Protein AF-A0A6M8WD21-F1 (afdb_monomer)

Nearest PDB structures (foldseek):
  5nqn-assembly1_A  TM=3.848E-01  e=7.236E+00  Methylosinus trichosporium OB3b

pLDDT: mean 79.92, std 11.31, range [50.62, 93.31]

Radius of gyration: 14.49 Å; Cα contacts (8 Å, |Δi|>4): 114; chains: 1; bounding box: 38×22×43 Å

Sequence (112 aa):
MAMALYLSATLLTMLAGIDYARTSRSLGSQPVPGLWRNIYLTAGTSAMFLQLGLLIIGFFAFEWWTPPLALVASVVVGGICYRVIRLQGWYATLGFVLAVIATLLFIGTLLG

Secondary structure (DSSP, 8-state):
-HHHHHHHHHHHHHHHHHHHHHHHHHHTTS---HHHHHHHHHHHHHHHHHHHHHHHHHHHHS-TTHHHHHHHHHHHHHHHHHHH----THHHHHHHHHHHHHHHHHHHHHH-

Mean predicted aligned error: 6.29 Å

Structure (mmCIF, N/CA/C/O backbone):
data_AF-A0A6M8WD21-F1
#
_entry.id   AF-A0A6M8WD21-F1
#
loop_
_atom_site.group_PDB
_atom_site.id
_atom_site.type_symbol
_atom_site.label_atom_id
_atom_site.label_alt_id
_atom_site.label_comp_id
_atom_site.label_asym_id
_atom_site.label_entity_id
_atom_site.label_seq_id
_atom_site.pdbx_PDB_ins_code
_atom_site.Cartn_x
_atom_site.Cartn_y
_atom_site.Cartn_z
_atom_site.occupancy
_atom_site.B_iso_or_equiv
_atom_site.auth_seq_id
_atom_site.auth_comp_id
_atom_site.auth_asym_id
_atom_site.auth_atom_id
_atom_site.pdbx_PDB_model_num
ATOM 1 N N . MET A 1 1 ? 11.356 -7.868 -11.193 1.00 78.88 1 MET A N 1
ATOM 2 C CA . MET A 1 1 ? 11.232 -7.558 -9.746 1.00 78.88 1 MET A CA 1
ATOM 3 C C . MET A 1 1 ? 10.435 -6.283 -9.485 1.00 78.88 1 MET A C 1
ATOM 5 O O . MET A 1 1 ? 9.500 -6.358 -8.698 1.00 78.88 1 MET A O 1
ATOM 9 N N . ALA A 1 2 ? 10.715 -5.168 -10.175 1.00 84.88 2 ALA A N 1
ATOM 10 C CA . ALA A 1 2 ? 9.999 -3.895 -9.999 1.00 84.88 2 ALA A CA 1
ATOM 11 C C . ALA A 1 2 ? 8.461 -4.008 -10.097 1.00 84.88 2 ALA A C 1
ATOM 13 O O . ALA A 1 2 ? 7.758 -3.495 -9.236 1.00 84.88 2 ALA A O 1
ATOM 14 N N . MET A 1 3 ? 7.935 -4.759 -11.075 1.00 88.38 3 MET A N 1
ATOM 15 C CA . MET A 1 3 ? 6.485 -4.981 -11.229 1.00 88.38 3 MET A CA 1
ATOM 16 C C . MET A 1 3 ? 5.847 -5.653 -10.002 1.00 88.38 3 MET A C 1
ATOM 18 O O . MET A 1 3 ? 4.798 -5.230 -9.534 1.00 88.38 3 MET A O 1
ATOM 22 N N . ALA A 1 4 ? 6.479 -6.692 -9.449 1.00 87.75 4 ALA A N 1
ATOM 23 C CA . ALA A 1 4 ? 5.941 -7.396 -8.285 1.00 87.75 4 ALA A CA 1
ATOM 24 C C . ALA A 1 4 ? 5.935 -6.496 -7.039 1.00 87.75 4 ALA A C 1
ATOM 26 O O . ALA A 1 4 ? 4.955 -6.480 -6.296 1.00 87.75 4 ALA A O 1
ATOM 27 N N . LEU A 1 5 ? 6.996 -5.700 -6.852 1.00 89.12 5 LEU A N 1
ATOM 28 C CA . LEU A 1 5 ? 7.080 -4.716 -5.773 1.00 89.12 5 LEU A CA 1
ATOM 29 C C . LEU A 1 5 ? 6.008 -3.635 -5.932 1.00 89.12 5 LEU A C 1
ATOM 31 O O . LEU A 1 5 ? 5.288 -3.365 -4.975 1.00 89.12 5 LEU A O 1
ATOM 35 N N . TYR A 1 6 ? 5.821 -3.114 -7.146 1.00 90.50 6 TYR A N 1
ATOM 36 C CA . TYR A 1 6 ? 4.765 -2.157 -7.466 1.00 90.50 6 TYR A CA 1
ATOM 37 C C . TYR A 1 6 ? 3.371 -2.702 -7.138 1.00 90.50 6 TYR A C 1
ATOM 39 O O . TYR A 1 6 ? 2.622 -2.079 -6.385 1.00 90.50 6 TYR A O 1
ATOM 47 N N . LEU A 1 7 ? 3.035 -3.896 -7.634 1.00 89.44 7 LEU A N 1
ATOM 48 C CA . LEU A 1 7 ? 1.738 -4.527 -7.383 1.00 89.44 7 LEU A CA 1
ATOM 49 C C . LEU A 1 7 ? 1.514 -4.781 -5.889 1.00 89.44 7 LEU A C 1
ATOM 51 O O . LEU A 1 7 ? 0.434 -4.502 -5.374 1.00 89.44 7 LEU A O 1
ATOM 55 N N . SER A 1 8 ? 2.542 -5.255 -5.179 1.00 88.00 8 SER A N 1
ATOM 56 C CA . SER A 1 8 ? 2.454 -5.488 -3.736 1.00 88.00 8 SER A CA 1
ATOM 57 C C . SER A 1 8 ? 2.266 -4.189 -2.946 1.00 88.00 8 SER A C 1
ATOM 59 O O . SER A 1 8 ? 1.407 -4.143 -2.069 1.00 88.00 8 SER A O 1
ATOM 61 N N . ALA A 1 9 ? 2.988 -3.119 -3.297 1.00 89.00 9 ALA A N 1
ATOM 62 C CA . ALA A 1 9 ? 2.833 -1.806 -2.683 1.00 89.00 9 ALA A CA 1
ATOM 63 C C . ALA A 1 9 ? 1.406 -1.285 -2.879 1.00 89.00 9 ALA A C 1
ATOM 65 O O . ALA A 1 9 ? 0.749 -0.965 -1.894 1.00 89.00 9 ALA A O 1
ATOM 66 N N . THR A 1 10 ? 0.915 -1.318 -4.123 1.00 89.44 10 THR A N 1
ATOM 67 C CA . THR A 1 10 ? -0.430 -0.868 -4.522 1.00 89.44 10 THR A CA 1
ATOM 68 C C . THR A 1 10 ? -1.538 -1.635 -3.788 1.00 89.44 10 THR A C 1
ATOM 70 O O . THR A 1 10 ? -2.536 -1.056 -3.357 1.00 89.44 10 THR A O 1
ATOM 73 N N . LEU A 1 11 ? -1.356 -2.946 -3.605 1.00 88.31 11 LEU A N 1
ATOM 74 C CA . LEU A 1 11 ? -2.295 -3.800 -2.883 1.00 88.31 11 LEU A CA 1
ATOM 75 C C . LEU A 1 11 ? -2.319 -3.477 -1.383 1.00 88.31 11 LEU A C 1
ATOM 77 O O . LEU A 1 11 ? -3.390 -3.360 -0.784 1.00 88.31 11 LEU A O 1
ATOM 81 N N . LEU A 1 12 ? -1.141 -3.341 -0.772 1.00 87.44 12 LEU A N 1
ATOM 82 C CA . LEU A 1 12 ? -0.993 -3.102 0.662 1.00 87.44 12 LEU A CA 1
ATOM 83 C C . LEU A 1 12 ? -1.492 -1.710 1.062 1.00 87.44 12 LEU A C 1
ATOM 85 O O . LEU A 1 12 ? -2.176 -1.591 2.082 1.00 87.44 12 LEU A O 1
ATOM 89 N N . THR A 1 13 ? -1.239 -0.675 0.251 1.00 87.94 13 THR A N 1
ATOM 90 C CA . THR A 1 13 ? -1.839 0.654 0.458 1.00 87.94 13 THR A CA 1
ATOM 91 C C . THR A 1 13 ? -3.356 0.604 0.373 1.00 87.94 13 THR A C 1
ATOM 93 O O . THR A 1 13 ? -4.030 1.206 1.212 1.00 87.94 13 THR A O 1
ATOM 96 N N . MET A 1 14 ? -3.913 -0.137 -0.591 1.00 87.56 14 MET A N 1
ATOM 97 C CA . MET A 1 14 ? -5.364 -0.263 -0.728 1.00 87.56 14 MET A CA 1
ATOM 98 C C . MET A 1 14 ? -5.993 -0.979 0.474 1.00 87.56 14 MET A C 1
ATOM 100 O O . MET A 1 14 ? -7.009 -0.526 1.006 1.00 87.56 14 MET A O 1
ATOM 104 N N . LEU A 1 15 ? -5.371 -2.063 0.944 1.00 83.19 15 LEU A N 1
ATOM 105 C CA . LEU A 1 15 ? -5.802 -2.782 2.145 1.00 83.19 15 LEU A CA 1
ATOM 106 C C . LEU A 1 15 ? -5.749 -1.892 3.391 1.00 83.19 15 LEU A C 1
ATOM 108 O O . LEU A 1 15 ? -6.718 -1.858 4.151 1.00 83.19 15 LEU A O 1
ATOM 112 N N . ALA A 1 16 ? -4.669 -1.128 3.567 1.00 81.12 16 ALA A N 1
ATOM 113 C CA . ALA A 1 16 ? -4.543 -0.175 4.667 1.00 81.12 16 ALA A CA 1
ATOM 114 C C . ALA A 1 16 ? -5.636 0.910 4.617 1.00 81.12 16 ALA A C 1
ATOM 116 O O . ALA A 1 16 ? -6.248 1.221 5.640 1.00 81.12 16 ALA A O 1
ATOM 117 N N . GLY A 1 17 ? -5.943 1.441 3.428 1.00 78.62 17 GLY A N 1
ATOM 118 C CA . GLY A 1 17 ? -7.006 2.435 3.239 1.00 78.62 17 GLY A CA 1
ATOM 119 C C . GLY A 1 17 ? -8.411 1.892 3.531 1.00 78.62 17 GLY A C 1
ATOM 120 O O . GLY A 1 17 ? -9.232 2.568 4.157 1.00 78.62 17 GLY A O 1
ATOM 121 N N . ILE A 1 18 ? -8.690 0.653 3.126 1.00 78.75 18 ILE A N 1
ATOM 122 C CA . ILE A 1 18 ? -9.969 -0.022 3.384 1.00 78.75 18 ILE A CA 1
ATOM 123 C C . ILE A 1 18 ? -10.147 -0.323 4.878 1.00 78.75 18 ILE A C 1
ATOM 125 O O . ILE A 1 18 ? -11.228 -0.089 5.432 1.00 78.75 18 ILE A O 1
ATOM 129 N N . ASP A 1 19 ? -9.099 -0.807 5.543 1.00 76.25 19 ASP A N 1
ATOM 130 C CA . ASP A 1 19 ? -9.136 -1.090 6.978 1.00 76.25 19 ASP A CA 1
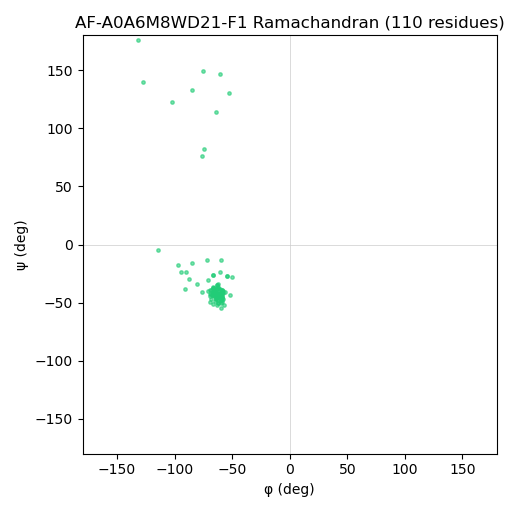ATOM 131 C C . ASP A 1 19 ? -9.281 0.198 7.803 1.00 76.25 19 ASP A C 1
ATOM 133 O O . ASP A 1 19 ? -10.075 0.261 8.746 1.00 76.25 19 ASP A O 1
ATOM 137 N N . TYR A 1 20 ? -8.636 1.284 7.370 1.00 75.12 20 TYR A N 1
ATOM 138 C CA . TYR A 1 20 ? -8.866 2.619 7.912 1.00 75.12 20 TYR A CA 1
ATOM 139 C C . TYR A 1 20 ? -10.328 3.075 7.766 1.00 75.12 20 TYR A C 1
ATOM 141 O O . TYR A 1 20 ? -10.944 3.537 8.734 1.00 75.12 20 TYR A O 1
ATOM 149 N N . ALA A 1 21 ? -10.927 2.924 6.582 1.00 74.62 21 ALA A N 1
ATOM 150 C CA . ALA A 1 21 ? -12.323 3.296 6.351 1.00 74.62 21 ALA A CA 1
ATOM 151 C C . ALA A 1 21 ? -13.293 2.471 7.219 1.00 74.62 21 ALA A C 1
ATOM 153 O O . ALA A 1 21 ? -14.316 2.983 7.680 1.00 74.62 21 ALA A O 1
ATOM 154 N N . ARG A 1 22 ? -12.967 1.202 7.492 1.00 73.00 22 ARG A N 1
ATOM 155 C CA . ARG A 1 22 ? -13.726 0.347 8.418 1.00 73.00 22 ARG A CA 1
ATOM 156 C C . ARG A 1 22 ? -13.584 0.809 9.862 1.00 73.00 22 ARG A C 1
ATOM 158 O O . ARG A 1 22 ? -14.578 0.969 10.570 1.00 73.00 22 ARG A O 1
ATOM 165 N N . THR A 1 23 ? -12.343 1.021 10.279 1.00 70.75 23 THR A N 1
ATOM 166 C CA . THR A 1 23 ? -11.984 1.329 11.660 1.00 70.75 23 THR A CA 1
ATOM 167 C C . THR A 1 23 ? -12.504 2.706 12.047 1.00 70.75 23 THR A C 1
ATOM 169 O O . THR A 1 23 ? -13.124 2.822 13.097 1.00 70.75 23 THR A O 1
ATOM 172 N N . SER A 1 24 ? -12.390 3.715 11.179 1.00 67.44 24 SER A N 1
ATOM 173 C CA . SER A 1 24 ? -12.945 5.063 11.400 1.00 67.44 24 SER A CA 1
ATOM 174 C C . SER A 1 24 ? -14.465 5.067 11.605 1.00 67.44 24 SER A C 1
ATOM 176 O O . SER A 1 24 ? -14.948 5.751 12.509 1.00 67.44 24 SER A O 1
ATOM 178 N N . ARG A 1 25 ? -15.219 4.243 10.859 1.00 66.75 25 ARG A N 1
ATOM 179 C CA . ARG A 1 25 ? -16.664 4.047 11.090 1.00 66.75 25 ARG A CA 1
ATOM 180 C C . ARG A 1 25 ? -16.960 3.437 12.462 1.00 66.75 25 ARG A C 1
ATOM 182 O O . ARG A 1 25 ? -17.962 3.795 13.068 1.00 66.75 25 ARG A O 1
ATOM 189 N N . SER A 1 26 ? -16.097 2.550 12.965 1.00 64.06 26 SER A N 1
ATOM 190 C CA . SER A 1 26 ? -16.254 1.958 14.304 1.00 64.06 26 SER A CA 1
ATOM 191 C C . SER A 1 26 ? -15.756 2.874 15.434 1.00 64.06 26 SER A C 1
ATOM 193 O O . SER A 1 26 ? -16.356 2.918 16.503 1.00 64.06 26 SER A O 1
ATOM 195 N N . LEU A 1 27 ? -14.708 3.669 15.194 1.00 58.25 27 LEU A N 1
ATOM 196 C CA . LEU A 1 27 ? -14.108 4.590 16.166 1.00 58.25 27 LEU A CA 1
ATOM 197 C C . LEU A 1 27 ? -15.045 5.742 16.534 1.00 58.25 27 LEU A C 1
ATOM 199 O O . LEU A 1 27 ? -14.964 6.247 17.648 1.00 58.25 27 LEU A O 1
ATOM 203 N N . GLY A 1 28 ? -15.972 6.120 15.649 1.00 56.88 28 GLY A N 1
ATOM 204 C CA . GLY A 1 28 ? -17.062 7.041 15.992 1.00 56.88 28 GLY A CA 1
ATOM 205 C C . GLY A 1 28 ? -17.969 6.538 17.128 1.00 56.88 28 GLY A C 1
ATOM 206 O O . GLY A 1 28 ? -18.727 7.326 17.680 1.00 56.88 28 GLY A O 1
ATOM 207 N N . SER A 1 29 ? -17.876 5.253 17.494 1.00 50.88 29 SER A N 1
ATOM 208 C CA . SER A 1 29 ? -18.700 4.605 18.522 1.00 50.88 29 SER A CA 1
ATOM 209 C C . SER A 1 29 ? -17.938 4.135 19.771 1.00 50.88 29 SER A C 1
ATOM 211 O O . SER A 1 29 ? -18.577 3.671 20.713 1.00 50.88 29 SER A O 1
ATOM 213 N N . GLN A 1 30 ? -16.602 4.247 19.823 1.00 50.88 30 GLN A N 1
ATOM 214 C CA . GLN A 1 30 ? -15.799 3.768 20.959 1.00 50.88 30 GLN A CA 1
ATOM 215 C C . GLN A 1 30 ? -14.861 4.852 21.516 1.00 50.88 30 GLN A C 1
ATOM 217 O O . GLN A 1 30 ? -14.234 5.575 20.738 1.00 50.88 30 GLN A O 1
ATOM 222 N N . PRO A 1 31 ? -14.698 4.954 22.852 1.00 50.62 31 PRO A N 1
ATOM 223 C CA . PRO A 1 31 ? -13.748 5.869 23.476 1.00 50.62 31 PRO A CA 1
ATOM 224 C C . PRO A 1 31 ? -12.323 5.330 23.301 1.00 50.62 31 PRO A C 1
ATOM 226 O O . PRO A 1 31 ? -11.770 4.666 24.173 1.00 50.62 31 PRO A O 1
ATOM 229 N N . VAL A 1 32 ? -11.726 5.576 22.138 1.00 59.56 32 VAL A N 1
ATOM 230 C CA . VAL A 1 32 ? -10.335 5.192 21.874 1.00 59.56 32 VAL A CA 1
ATOM 231 C C . VAL A 1 32 ? -9.400 6.285 22.389 1.00 59.56 32 VAL A C 1
ATOM 233 O O . VAL A 1 32 ? -9.648 7.463 22.111 1.00 59.56 32 VAL A O 1
ATOM 236 N N . PRO A 1 33 ? -8.322 5.937 23.124 1.00 61.47 33 PRO A N 1
ATOM 237 C CA . PRO A 1 33 ? -7.361 6.917 23.613 1.00 61.47 33 PRO A CA 1
ATOM 238 C C . PRO A 1 33 ? -6.852 7.779 22.452 1.00 61.47 33 PRO A C 1
ATOM 240 O O . PRO A 1 33 ? -6.456 7.249 21.410 1.00 61.47 33 PRO A O 1
ATOM 243 N N . GLY A 1 34 ? -6.871 9.106 22.619 1.00 63.34 34 GLY A N 1
ATOM 244 C CA . GLY A 1 34 ? -6.696 10.067 21.518 1.00 63.34 34 GLY A CA 1
ATOM 245 C C . GLY A 1 34 ? -5.422 9.879 20.683 1.00 63.34 34 GLY A C 1
ATOM 246 O O . GLY A 1 34 ? -5.418 10.180 19.492 1.00 63.34 34 GLY A O 1
ATOM 247 N N . LEU A 1 35 ? -4.369 9.309 21.272 1.00 64.25 35 LEU A N 1
ATOM 248 C CA . LEU A 1 35 ? -3.094 9.052 20.603 1.00 64.25 35 LEU A CA 1
ATOM 249 C C . LEU A 1 35 ? -3.207 7.956 19.526 1.00 64.25 35 LEU A C 1
ATOM 251 O O . LEU A 1 35 ? -2.737 8.141 18.407 1.00 64.25 35 LEU A O 1
ATOM 255 N N . TRP A 1 36 ? -3.923 6.863 19.813 1.00 67.31 36 TRP A N 1
ATOM 256 C CA . TRP A 1 36 ? -4.166 5.784 18.847 1.00 67.31 36 TRP A CA 1
ATOM 257 C C . TRP A 1 36 ? -5.091 6.233 17.723 1.00 67.31 36 TRP A C 1
ATOM 259 O O . TRP A 1 36 ? -4.846 5.926 16.559 1.00 67.31 36 TRP A O 1
ATOM 269 N N . ARG A 1 37 ? -6.117 7.026 18.050 1.00 67.88 37 ARG A N 1
ATOM 270 C CA . ARG A 1 37 ? -7.009 7.623 17.050 1.00 67.88 37 ARG A CA 1
ATOM 271 C C . ARG A 1 37 ? -6.234 8.492 16.058 1.00 67.88 37 ARG A C 1
ATOM 273 O O . ARG A 1 37 ? -6.446 8.355 14.858 1.00 67.88 37 ARG A O 1
ATOM 280 N N . ASN A 1 38 ? -5.319 9.334 16.538 1.00 70.19 38 ASN A N 1
ATOM 281 C CA . ASN A 1 38 ? -4.505 10.182 15.667 1.00 70.19 38 ASN A CA 1
ATOM 282 C C . ASN A 1 38 ? -3.587 9.363 14.752 1.00 70.19 38 ASN A C 1
ATOM 284 O O . ASN A 1 38 ? -3.525 9.665 13.566 1.00 70.19 38 ASN A O 1
ATOM 288 N N . ILE A 1 39 ? -2.945 8.308 15.266 1.00 70.31 39 ILE A N 1
ATOM 289 C CA . ILE A 1 39 ? -2.092 7.410 14.466 1.00 70.31 39 ILE A CA 1
ATOM 290 C C . ILE A 1 39 ? -2.901 6.701 13.369 1.00 70.31 39 ILE A C 1
ATOM 292 O O . ILE A 1 39 ? -2.449 6.599 12.231 1.00 70.31 39 ILE A O 1
ATOM 296 N N . TYR A 1 40 ? -4.115 6.241 13.681 1.00 68.31 40 TYR A N 1
ATOM 297 C CA . TYR A 1 40 ? -4.982 5.613 12.681 1.00 68.31 40 TYR A CA 1
ATOM 298 C C . TYR A 1 40 ? -5.436 6.594 11.599 1.00 68.31 40 TYR A C 1
ATOM 300 O O . TYR A 1 40 ? -5.427 6.247 10.418 1.00 68.31 40 TYR A O 1
ATOM 308 N N . LEU A 1 41 ? -5.807 7.818 11.989 1.00 69.31 41 LEU A N 1
ATOM 309 C CA . LEU A 1 41 ? -6.192 8.881 11.058 1.00 69.31 41 LEU A CA 1
ATOM 310 C C . LEU A 1 41 ? -5.039 9.261 10.126 1.00 69.31 41 LEU A C 1
AT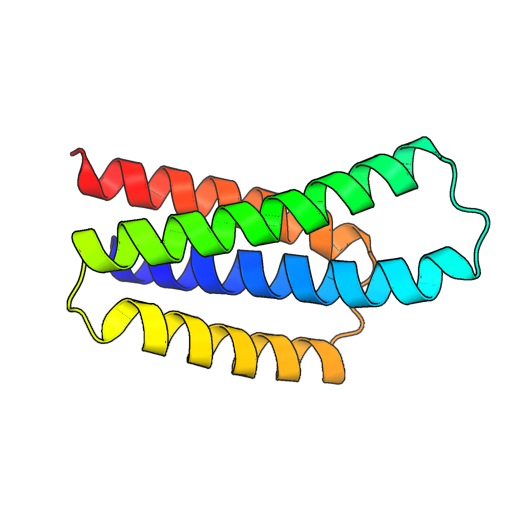OM 312 O O . LEU A 1 41 ? -5.258 9.368 8.920 1.00 69.31 41 LEU A O 1
ATOM 316 N N . THR A 1 42 ? -3.823 9.420 10.651 1.00 73.31 42 THR A N 1
ATOM 317 C CA . THR A 1 42 ? -2.655 9.783 9.838 1.00 73.31 42 THR A CA 1
ATOM 318 C C . THR A 1 42 ? -2.197 8.648 8.931 1.00 73.31 42 THR A C 1
ATOM 320 O O . THR A 1 42 ? -1.884 8.908 7.771 1.00 73.31 42 THR A O 1
ATOM 323 N N . ALA A 1 43 ? -2.195 7.395 9.394 1.00 71.06 43 ALA A N 1
ATOM 324 C CA . ALA A 1 43 ? -1.850 6.247 8.551 1.00 71.06 43 ALA A CA 1
ATOM 325 C C . ALA A 1 43 ? -2.850 6.075 7.393 1.00 71.06 43 ALA A C 1
ATOM 327 O O . ALA A 1 43 ? -2.450 5.869 6.247 1.00 71.06 43 ALA A O 1
ATOM 328 N N . GLY A 1 44 ? -4.147 6.234 7.671 1.00 71.38 44 GLY A N 1
ATOM 329 C CA . GLY A 1 44 ? -5.206 6.137 6.668 1.00 71.38 44 GLY A CA 1
ATOM 330 C C . GLY A 1 44 ? -5.145 7.215 5.588 1.00 71.38 44 GLY A C 1
ATOM 331 O O . GLY A 1 44 ? -5.230 6.905 4.399 1.00 71.38 44 GLY A O 1
ATOM 332 N N . THR A 1 45 ? -4.966 8.482 5.976 1.00 75.69 45 THR A N 1
ATOM 333 C CA . THR A 1 45 ? -4.814 9.581 5.007 1.00 75.69 45 THR A CA 1
ATOM 334 C C . THR A 1 45 ? -3.515 9.457 4.217 1.00 75.69 45 THR A C 1
ATOM 336 O O . THR A 1 45 ? -3.524 9.626 2.998 1.00 75.69 45 THR A O 1
ATOM 339 N N . SER A 1 46 ? -2.417 9.076 4.872 1.00 80.44 46 SER A N 1
ATOM 340 C CA . SER A 1 46 ? -1.126 8.857 4.209 1.00 80.44 46 SER A CA 1
ATOM 341 C C . SER A 1 46 ? -1.183 7.718 3.190 1.00 80.44 46 SER A C 1
ATOM 343 O O . SER A 1 46 ? -0.569 7.828 2.132 1.00 80.44 46 SER A O 1
ATOM 345 N N . ALA A 1 47 ? -1.958 6.658 3.447 1.00 81.62 47 ALA A N 1
ATOM 346 C CA . ALA A 1 47 ? -2.163 5.573 2.487 1.00 81.62 47 ALA A CA 1
ATOM 347 C C . ALA A 1 47 ? -2.837 6.055 1.190 1.00 81.62 47 ALA A C 1
ATOM 349 O O . ALA A 1 47 ? -2.461 5.605 0.109 1.00 81.62 47 ALA A O 1
ATOM 350 N N . MET A 1 48 ? -3.777 7.007 1.269 1.00 81.88 48 MET A N 1
ATOM 351 C CA . MET A 1 48 ? -4.403 7.600 0.077 1.00 81.88 48 MET A CA 1
ATOM 352 C C . MET A 1 48 ? -3.406 8.416 -0.752 1.00 81.88 48 MET A C 1
ATOM 354 O O . MET A 1 48 ? -3.369 8.286 -1.976 1.00 81.88 48 MET A O 1
ATOM 358 N N . PHE A 1 49 ? -2.568 9.225 -0.097 1.00 87.25 49 PHE A N 1
ATOM 359 C CA . PHE A 1 49 ? -1.515 9.976 -0.788 1.00 87.25 49 PHE A CA 1
ATOM 360 C C . PHE A 1 49 ? -0.467 9.049 -1.408 1.00 87.25 49 PHE A C 1
ATOM 362 O O . PHE A 1 49 ? -0.051 9.269 -2.545 1.00 87.25 49 PHE A O 1
ATOM 369 N N . LEU A 1 50 ? -0.086 7.984 -0.700 1.00 89.00 50 LEU A N 1
ATOM 370 C CA . LEU A 1 50 ? 0.849 6.985 -1.208 1.00 89.00 50 LEU A CA 1
ATOM 371 C C . LEU A 1 50 ? 0.273 6.248 -2.427 1.00 89.00 50 LEU A C 1
ATOM 373 O O . LEU A 1 50 ? 0.985 6.046 -3.406 1.00 89.00 50 LEU A O 1
ATOM 377 N N . GLN A 1 51 ? -1.026 5.931 -2.417 1.00 90.06 51 GLN A N 1
ATOM 378 C CA . GLN A 1 51 ? -1.720 5.335 -3.560 1.00 90.06 51 GLN A CA 1
ATOM 379 C C . GLN A 1 51 ? -1.698 6.250 -4.793 1.00 90.06 51 GLN A C 1
ATOM 381 O O . GLN A 1 51 ? -1.436 5.782 -5.900 1.00 90.06 51 GLN A O 1
ATOM 386 N N . LEU A 1 52 ? -1.947 7.553 -4.613 1.00 90.56 52 LEU A N 1
ATOM 387 C CA . LEU A 1 52 ? -1.850 8.535 -5.698 1.00 90.56 52 LEU A CA 1
ATOM 388 C C . LEU A 1 52 ? -0.418 8.637 -6.234 1.00 90.56 52 LEU A C 1
ATOM 390 O O . LEU A 1 52 ? -0.218 8.627 -7.448 1.00 90.56 52 LEU A O 1
ATOM 394 N N . GLY A 1 53 ? 0.574 8.676 -5.342 1.00 89.12 53 GLY A N 1
ATOM 395 C CA . GLY A 1 53 ? 1.988 8.683 -5.716 1.00 89.12 53 GLY A CA 1
ATOM 396 C C . GLY A 1 53 ? 2.384 7.448 -6.528 1.00 89.12 53 GLY A C 1
ATOM 397 O O . GLY A 1 53 ? 2.997 7.582 -7.585 1.00 89.12 53 GLY A O 1
ATOM 398 N N . LEU A 1 54 ? 1.972 6.253 -6.093 1.00 91.12 54 LEU A N 1
ATOM 399 C CA . LEU A 1 54 ? 2.186 5.004 -6.830 1.00 91.12 54 LEU A CA 1
ATOM 400 C C . LEU A 1 54 ? 1.488 5.015 -8.193 1.00 91.12 54 LEU A C 1
ATOM 402 O O . LEU A 1 54 ? 2.043 4.514 -9.168 1.00 91.12 54 LEU A O 1
ATOM 406 N N . LEU A 1 55 ? 0.296 5.602 -8.303 1.00 92.81 55 LEU A N 1
ATOM 407 C CA . LEU A 1 55 ? -0.382 5.720 -9.592 1.00 92.81 55 LEU A CA 1
ATOM 408 C C . LEU A 1 55 ? 0.449 6.565 -10.568 1.00 92.81 55 LEU A C 1
ATOM 41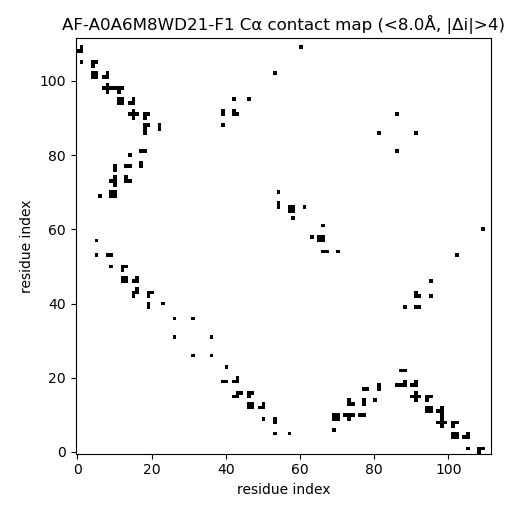0 O O . LEU A 1 55 ? 0.733 6.120 -11.677 1.00 92.81 55 LEU A O 1
ATOM 414 N N . ILE A 1 56 ? 0.886 7.747 -10.119 1.00 92.38 56 ILE A N 1
ATOM 415 C CA . ILE A 1 56 ? 1.696 8.682 -10.908 1.00 92.38 56 ILE A CA 1
ATOM 416 C C . ILE A 1 56 ? 3.006 8.016 -11.330 1.00 92.38 56 ILE A C 1
ATOM 418 O O . ILE A 1 56 ? 3.292 7.946 -12.521 1.00 92.38 56 ILE A O 1
ATOM 422 N N . ILE A 1 57 ? 3.774 7.478 -10.378 1.00 90.12 57 ILE A N 1
ATOM 423 C CA . ILE A 1 57 ? 5.057 6.822 -10.671 1.00 90.12 57 ILE A CA 1
ATOM 424 C C . ILE A 1 57 ? 4.846 5.622 -11.599 1.00 90.12 57 ILE A C 1
ATOM 426 O O . ILE A 1 57 ? 5.635 5.413 -12.516 1.00 90.12 57 ILE A O 1
ATOM 430 N N . GLY A 1 58 ? 3.763 4.865 -11.416 1.00 89.06 58 GLY A N 1
ATOM 431 C CA . GLY A 1 58 ? 3.418 3.743 -12.280 1.00 89.06 58 GLY A CA 1
ATOM 432 C C . GLY A 1 58 ? 3.231 4.147 -13.743 1.00 89.06 58 GLY A C 1
ATOM 433 O O . GLY A 1 58 ? 3.679 3.414 -14.619 1.00 89.06 58 GLY A O 1
ATOM 434 N N . PHE A 1 59 ? 2.627 5.309 -14.019 1.00 92.88 59 PHE A N 1
ATOM 435 C CA . PHE A 1 59 ? 2.476 5.819 -15.392 1.00 92.88 59 PHE A CA 1
ATOM 436 C C . PHE A 1 59 ? 3.810 6.199 -16.043 1.00 92.88 59 PHE A C 1
ATOM 438 O O . PHE A 1 59 ? 3.911 6.166 -17.266 1.00 92.88 59 PHE A O 1
ATOM 445 N N . PHE A 1 60 ? 4.823 6.554 -15.248 1.00 90.38 60 PHE A N 1
ATOM 446 C CA . PHE A 1 60 ? 6.171 6.839 -15.747 1.00 90.38 60 PHE A CA 1
ATOM 447 C C . PHE A 1 60 ? 7.047 5.584 -15.853 1.00 90.38 60 PHE A C 1
ATOM 449 O O . PHE A 1 60 ? 7.946 5.543 -16.688 1.00 90.38 60 PHE A O 1
ATOM 456 N N . ALA A 1 61 ? 6.811 4.578 -15.007 1.00 88.62 61 ALA A N 1
ATOM 457 C CA . ALA A 1 61 ? 7.652 3.386 -14.901 1.00 88.62 61 ALA A CA 1
ATOM 458 C C . ALA A 1 61 ? 7.172 2.196 -15.751 1.00 88.62 61 ALA A C 1
ATOM 460 O O . ALA A 1 61 ? 7.970 1.317 -16.074 1.00 88.62 61 ALA A O 1
ATOM 461 N N . PHE A 1 62 ? 5.882 2.135 -16.088 1.00 92.50 62 PHE A N 1
ATOM 462 C CA . PHE A 1 62 ? 5.266 1.010 -16.795 1.00 92.50 62 PHE A CA 1
ATOM 463 C C . PHE A 1 62 ? 4.401 1.475 -17.969 1.00 92.50 62 PHE A C 1
ATOM 465 O O . PHE A 1 62 ? 4.190 2.664 -18.191 1.00 92.50 62 PHE A O 1
ATOM 472 N N . GLU A 1 63 ? 3.865 0.512 -18.721 1.00 93.31 63 GLU A N 1
ATOM 473 C CA . GLU A 1 63 ? 2.894 0.792 -19.776 1.00 93.31 63 GLU A CA 1
ATOM 474 C C . GLU A 1 63 ? 1.637 1.464 -19.212 1.00 93.31 63 GLU A C 1
ATOM 476 O O . GLU A 1 63 ? 1.185 1.142 -18.112 1.00 93.31 63 GLU A O 1
ATOM 481 N N . TRP A 1 64 ? 1.027 2.350 -20.002 1.00 90.56 64 TRP A N 1
ATOM 482 C CA . TRP A 1 64 ? -0.088 3.214 -19.595 1.00 90.56 64 TRP A CA 1
ATOM 483 C C . TRP A 1 64 ? -1.294 2.468 -18.997 1.00 90.56 64 TRP A C 1
ATOM 485 O O . TRP A 1 64 ? -2.031 3.028 -18.188 1.00 90.56 64 TRP A O 1
ATOM 495 N N . TRP A 1 65 ? -1.512 1.205 -19.373 1.00 90.19 65 TRP A N 1
ATOM 496 C CA . TRP A 1 65 ? -2.608 0.381 -18.859 1.00 90.19 65 TRP A CA 1
ATOM 497 C C . TRP A 1 65 ? -2.274 -0.321 -17.536 1.00 90.19 65 TRP A C 1
ATOM 499 O O . TRP A 1 65 ? -3.183 -0.776 -16.841 1.00 90.19 65 TRP A O 1
ATOM 509 N N . THR A 1 66 ? -0.996 -0.400 -17.154 1.00 91.06 66 THR A N 1
ATOM 510 C CA . THR A 1 66 ? -0.547 -1.128 -15.957 1.00 91.06 66 THR A CA 1
ATOM 511 C C . THR A 1 66 ? -1.043 -0.472 -14.662 1.00 91.06 66 THR A C 1
ATOM 513 O O . THR A 1 66 ? -1.656 -1.178 -13.857 1.00 91.06 66 THR A O 1
ATOM 516 N N . PRO A 1 67 ? -0.868 0.847 -14.431 1.00 90.56 67 PRO A N 1
ATOM 517 C CA . PRO A 1 67 ? -1.349 1.499 -13.209 1.00 90.56 67 PRO A CA 1
ATOM 518 C C . PRO A 1 67 ? -2.863 1.374 -12.969 1.00 90.56 67 PRO A C 1
ATOM 520 O O . PRO A 1 67 ? -3.249 1.015 -11.852 1.00 90.56 67 PRO A O 1
ATOM 523 N N . PRO A 1 68 ? -3.754 1.610 -13.962 1.00 91.81 68 PRO A N 1
ATOM 524 C CA . PRO A 1 68 ? -5.186 1.445 -13.733 1.00 91.81 68 PRO A CA 1
ATOM 525 C C . PRO A 1 68 ? -5.568 -0.020 -13.493 1.00 91.81 68 PRO A C 1
ATOM 527 O O . PRO A 1 68 ? -6.408 -0.282 -12.633 1.00 91.81 68 PRO A O 1
ATOM 530 N N . LEU A 1 69 ? -4.934 -0.988 -14.166 1.00 91.62 69 LEU A N 1
ATOM 531 C CA . LEU A 1 69 ? -5.184 -2.411 -13.904 1.00 91.62 69 LEU A CA 1
ATOM 532 C C . LEU A 1 69 ? -4.720 -2.834 -12.504 1.00 91.62 69 LEU A C 1
ATOM 534 O O . LEU A 1 6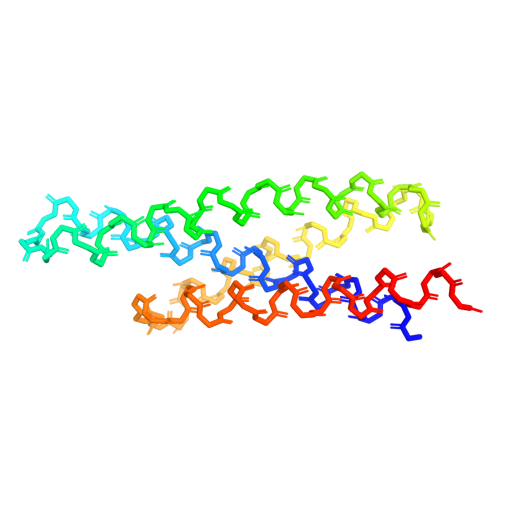9 ? -5.458 -3.531 -11.805 1.00 91.62 69 LEU A O 1
ATOM 538 N N . ALA A 1 70 ? -3.553 -2.365 -12.057 1.00 90.69 70 ALA A N 1
ATOM 539 C CA . ALA A 1 70 ? -3.051 -2.597 -10.704 1.00 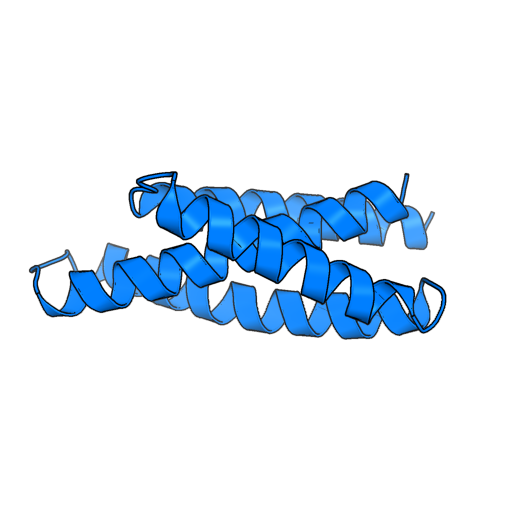90.69 70 ALA A CA 1
ATOM 540 C C . ALA A 1 70 ? -4.001 -2.027 -9.641 1.00 90.69 70 ALA A C 1
ATOM 542 O O . ALA A 1 70 ? -4.291 -2.694 -8.642 1.00 90.69 70 ALA A O 1
ATOM 543 N N . LEU A 1 71 ? -4.535 -0.825 -9.876 1.00 89.81 71 LEU A N 1
ATOM 544 C CA . LEU A 1 71 ? -5.526 -0.207 -9.001 1.00 89.81 71 LEU A CA 1
ATOM 545 C C . LEU A 1 71 ? -6.812 -1.040 -8.941 1.00 89.81 71 LEU A C 1
ATOM 547 O O . LEU A 1 71 ? -7.268 -1.370 -7.848 1.00 89.81 71 LEU A O 1
ATOM 551 N N . VAL A 1 72 ? -7.379 -1.417 -10.092 1.00 91.88 72 VAL A N 1
ATOM 552 C CA . VAL A 1 72 ? -8.620 -2.210 -10.157 1.00 91.88 72 VAL A CA 1
ATOM 553 C C . VAL A 1 72 ? -8.443 -3.559 -9.463 1.00 91.88 72 VAL A C 1
ATOM 555 O O . VAL A 1 72 ? -9.269 -3.929 -8.627 1.00 91.88 72 VAL A O 1
ATOM 558 N N . ALA A 1 73 ? -7.348 -4.270 -9.741 1.00 88.94 73 ALA A N 1
ATOM 559 C CA . ALA A 1 73 ? -7.036 -5.530 -9.076 1.00 88.94 73 ALA A CA 1
ATOM 560 C C . ALA A 1 73 ? -6.928 -5.348 -7.553 1.00 88.94 73 ALA A C 1
ATOM 562 O O . ALA A 1 73 ? -7.510 -6.124 -6.793 1.00 88.94 73 ALA A O 1
ATOM 563 N N . SER A 1 74 ? -6.266 -4.279 -7.102 1.00 88.06 74 SER A N 1
ATOM 564 C CA . SER A 1 74 ? -6.118 -3.972 -5.675 1.00 88.06 74 SER A CA 1
ATOM 565 C C . SER A 1 74 ? -7.452 -3.640 -5.004 1.00 88.06 74 SER A C 1
ATOM 567 O O . SER A 1 74 ? -7.688 -4.063 -3.873 1.00 88.06 74 SER A O 1
ATOM 569 N N . VAL A 1 75 ? -8.360 -2.941 -5.696 1.00 87.31 75 VAL A N 1
ATOM 570 C CA . VAL A 1 75 ? -9.722 -2.652 -5.212 1.00 87.31 75 VAL A CA 1
ATOM 571 C C . VAL A 1 75 ? -10.525 -3.940 -5.053 1.00 87.31 75 VAL A C 1
ATOM 573 O O . VAL A 1 75 ? -11.175 -4.131 -4.025 1.00 87.31 75 VAL A O 1
ATOM 576 N N . VAL A 1 76 ? -10.477 -4.832 -6.046 1.00 88.56 76 VAL 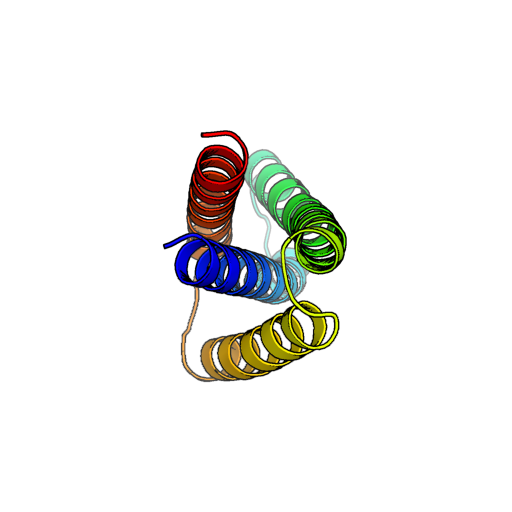A N 1
ATOM 577 C CA . VAL A 1 76 ? -11.207 -6.108 -6.014 1.00 88.56 76 VAL A CA 1
ATOM 578 C C . VAL A 1 76 ? -10.697 -6.982 -4.874 1.00 88.56 76 VAL A C 1
ATOM 580 O O . VAL A 1 76 ? -11.489 -7.422 -4.038 1.00 88.56 76 VAL A O 1
ATOM 583 N N . VAL A 1 77 ? -9.380 -7.190 -4.791 1.00 86.50 77 VAL A N 1
ATOM 584 C CA . VAL A 1 77 ? -8.777 -8.008 -3.731 1.00 86.50 77 VAL A CA 1
ATOM 585 C C . VAL A 1 77 ? -9.026 -7.375 -2.364 1.00 86.50 77 VAL A C 1
ATOM 587 O O . VAL A 1 77 ? -9.482 -8.058 -1.448 1.00 86.50 77 VAL A O 1
ATOM 590 N N . GLY A 1 78 ? -8.837 -6.062 -2.236 1.00 80.62 78 GLY A N 1
ATOM 591 C CA . GLY A 1 78 ? -9.124 -5.329 -1.007 1.00 80.62 78 GLY A CA 1
ATOM 592 C C . GLY A 1 78 ? -10.588 -5.440 -0.570 1.00 80.62 78 GLY A C 1
ATOM 593 O O . GLY A 1 78 ? -10.870 -5.650 0.610 1.00 80.62 78 GLY A O 1
ATOM 594 N N . GLY A 1 79 ? -11.530 -5.374 -1.514 1.00 80.19 79 GLY A N 1
ATOM 595 C CA . GLY A 1 79 ? -12.961 -5.547 -1.261 1.00 80.19 79 GLY A CA 1
ATOM 596 C C . GLY A 1 79 ? -13.334 -6.967 -0.821 1.00 80.19 79 GLY A C 1
ATOM 597 O O . GLY A 1 79 ? -14.171 -7.134 0.072 1.00 80.19 79 GLY A O 1
ATOM 598 N N . ILE A 1 80 ? -12.689 -7.993 -1.385 1.00 83.44 80 ILE A N 1
ATOM 599 C CA . ILE A 1 80 ? -12.842 -9.385 -0.933 1.00 83.44 80 ILE A CA 1
ATOM 600 C C . ILE A 1 80 ? -12.291 -9.529 0.489 1.00 83.44 80 ILE A C 1
ATOM 602 O O . ILE A 1 80 ? -12.995 -10.025 1.372 1.00 83.44 80 ILE A O 1
ATOM 606 N N . CYS A 1 81 ? -11.078 -9.032 0.744 1.00 77.94 81 CYS A N 1
ATOM 607 C CA . CYS A 1 81 ? -10.463 -9.050 2.070 1.00 77.94 81 CYS A CA 1
ATOM 608 C C . CYS A 1 81 ? -11.332 -8.333 3.111 1.00 77.94 81 CYS A C 1
ATOM 610 O O . CYS A 1 81 ? -11.510 -8.857 4.206 1.00 77.94 81 CYS A O 1
ATOM 612 N N . TYR A 1 82 ? -11.952 -7.202 2.765 1.00 74.75 82 TYR A N 1
ATOM 613 C CA . TYR A 1 82 ? -12.882 -6.490 3.645 1.00 74.75 82 TYR A CA 1
ATOM 614 C C . TYR A 1 82 ? -14.066 -7.355 4.095 1.00 74.75 82 TYR A C 1
ATOM 616 O O . TYR A 1 82 ? -14.479 -7.300 5.260 1.00 74.75 82 TYR A O 1
ATOM 624 N N . ARG A 1 83 ? -14.631 -8.147 3.174 1.00 75.94 83 ARG A N 1
ATOM 625 C CA . ARG A 1 83 ? -15.783 -9.012 3.462 1.00 75.94 83 ARG A CA 1
ATOM 626 C C . ARG A 1 83 ? -15.396 -10.266 4.237 1.00 75.94 83 ARG A C 1
ATOM 628 O O . ARG A 1 83 ? -16.137 -10.659 5.132 1.00 75.94 83 ARG A O 1
ATOM 635 N N . VAL A 1 84 ? -14.270 -10.885 3.889 1.00 79.06 84 VAL A N 1
ATOM 636 C CA . VAL A 1 84 ? -13.884 -12.213 4.392 1.00 79.06 84 VAL A CA 1
ATOM 637 C C . VAL A 1 84 ? -13.037 -12.128 5.663 1.00 79.06 84 VAL A C 1
ATOM 639 O O . VAL A 1 84 ? -13.210 -12.931 6.577 1.00 79.06 84 VAL A O 1
ATOM 642 N N . ILE A 1 85 ? -12.138 -11.148 5.754 1.00 70.31 85 ILE A N 1
ATOM 643 C CA . ILE A 1 85 ? -11.149 -11.050 6.828 1.00 70.31 85 ILE A CA 1
ATOM 644 C C . ILE A 1 85 ? -11.613 -9.995 7.836 1.00 70.31 85 ILE A C 1
ATOM 646 O O . ILE A 1 85 ? -11.829 -8.824 7.508 1.00 70.31 85 ILE A O 1
ATOM 650 N N . ARG A 1 86 ? -11.761 -10.401 9.103 1.00 62.41 86 ARG A N 1
ATOM 651 C CA . ARG A 1 86 ? -11.930 -9.464 10.224 1.00 62.41 86 ARG A CA 1
ATOM 652 C C . ARG A 1 86 ? -10.577 -8.844 10.561 1.00 62.41 86 ARG A C 1
ATOM 654 O O . ARG A 1 86 ? -9.931 -9.235 11.528 1.00 62.41 86 ARG A O 1
ATOM 661 N N . LEU A 1 87 ? -10.151 -7.897 9.734 1.00 60.66 87 LEU A N 1
ATOM 662 C CA . LEU A 1 87 ? -8.999 -7.056 10.027 1.00 60.66 87 LEU A CA 1
ATOM 663 C C . LEU A 1 87 ? -9.338 -6.222 11.277 1.00 60.66 87 LEU A C 1
ATOM 665 O O . LEU A 1 87 ? -10.310 -5.469 11.306 1.00 60.66 87 LEU A O 1
ATOM 669 N N . GLN A 1 88 ? -8.620 -6.483 12.366 1.00 62.19 88 GLN A N 1
ATOM 670 C CA . GLN A 1 88 ? -8.569 -5.618 13.541 1.00 62.19 88 GLN A CA 1
ATOM 671 C C . GLN A 1 88 ? -7.685 -4.402 13.224 1.00 62.19 88 GLN A C 1
ATOM 673 O O . GLN A 1 88 ? -6.721 -4.539 12.481 1.00 62.19 88 GLN A O 1
ATOM 678 N N . GLY A 1 89 ? -7.951 -3.237 13.822 1.00 58.12 89 GLY A N 1
ATOM 679 C CA . GLY A 1 89 ? -7.298 -1.979 13.423 1.00 58.12 89 GLY A CA 1
ATOM 680 C C . GLY A 1 89 ? -5.763 -2.020 13.317 1.00 58.12 89 GLY A C 1
ATOM 681 O O . GLY A 1 89 ? -5.204 -1.330 12.479 1.00 58.12 89 GLY A O 1
ATOM 682 N N . TRP A 1 90 ? -5.063 -2.879 14.071 1.00 64.12 90 TRP A N 1
ATOM 683 C CA . TRP A 1 90 ? -3.601 -3.018 13.988 1.00 64.12 90 TRP A CA 1
ATOM 684 C C . TRP A 1 90 ? -3.074 -3.455 12.610 1.00 64.12 90 TRP A C 1
ATOM 686 O O . TRP A 1 90 ? -1.916 -3.181 12.277 1.00 64.12 90 TRP A O 1
ATOM 696 N N . TYR A 1 91 ? -3.902 -4.110 11.793 1.00 66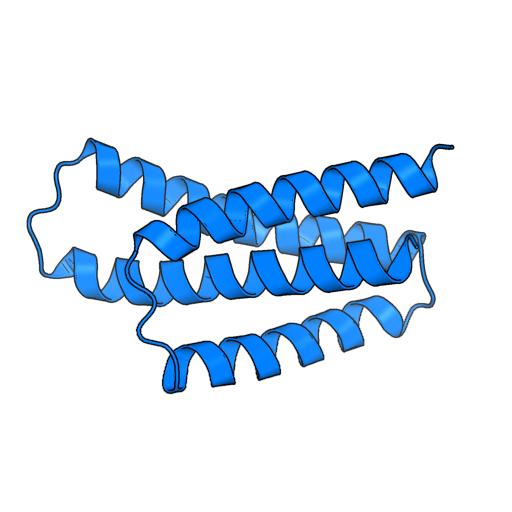.38 91 TYR A N 1
ATOM 697 C CA . TYR A 1 91 ? -3.516 -4.528 10.449 1.00 66.38 91 TYR A CA 1
ATOM 698 C C . TYR A 1 91 ? -3.384 -3.345 9.483 1.00 66.38 91 TYR A C 1
ATOM 700 O O . TYR A 1 91 ? -2.521 -3.404 8.608 1.00 66.38 91 TYR A O 1
ATOM 708 N N . ALA A 1 92 ? -4.149 -2.258 9.651 1.00 63.88 92 ALA A N 1
ATOM 709 C CA . ALA A 1 92 ? -3.993 -1.038 8.852 1.00 63.88 92 ALA A CA 1
ATOM 710 C C . ALA A 1 92 ? -2.585 -0.446 8.995 1.00 63.88 92 ALA A C 1
ATOM 712 O O . ALA A 1 92 ? -1.946 -0.091 8.005 1.00 63.88 92 ALA A O 1
ATOM 713 N N . THR A 1 93 ? -2.083 -0.370 10.228 1.00 68.50 93 THR A N 1
ATOM 714 C CA . THR A 1 93 ? -0.771 0.208 10.535 1.00 68.50 93 THR A CA 1
ATOM 715 C C . THR A 1 93 ? 0.362 -0.666 10.008 1.00 68.50 93 THR A C 1
ATOM 717 O O . THR A 1 93 ? 1.287 -0.149 9.384 1.00 68.50 93 THR A O 1
ATOM 720 N N . LEU A 1 94 ? 0.283 -1.989 10.189 1.00 74.88 94 LEU A N 1
ATOM 721 C CA . LEU A 1 94 ? 1.279 -2.908 9.624 1.00 74.88 94 LEU A CA 1
ATOM 722 C C . LEU A 1 94 ? 1.232 -2.953 8.097 1.00 74.88 94 LEU A C 1
ATOM 724 O O . LEU A 1 94 ? 2.279 -2.914 7.457 1.00 74.88 94 LEU A O 1
ATOM 728 N N . GLY A 1 95 ? 0.033 -3.001 7.513 1.00 76.75 95 GLY A N 1
ATOM 729 C CA . GLY A 1 95 ? -0.161 -2.968 6.067 1.00 76.75 95 GLY A CA 1
ATOM 730 C C . GLY A 1 95 ? 0.432 -1.705 5.450 1.00 76.75 95 GLY A C 1
ATOM 731 O O . GLY A 1 95 ? 1.136 -1.791 4.449 1.00 76.75 95 GLY A O 1
ATOM 732 N N . PHE A 1 96 ? 0.246 -0.552 6.098 1.00 78.44 96 PHE A N 1
ATOM 733 C CA . PHE A 1 96 ? 0.856 0.705 5.674 1.00 78.44 96 PHE A CA 1
ATOM 734 C C . PHE A 1 96 ? 2.389 0.678 5.757 1.00 78.44 96 PHE A C 1
ATOM 736 O O . PHE A 1 96 ? 3.051 1.047 4.791 1.00 78.44 96 PHE A O 1
ATOM 743 N N . VAL A 1 97 ? 2.971 0.196 6.862 1.00 85.19 97 VAL A N 1
ATOM 744 C CA . VAL A 1 97 ? 4.437 0.075 6.996 1.00 85.19 97 VAL A CA 1
ATOM 745 C C . VAL A 1 97 ? 5.012 -0.834 5.907 1.00 85.19 97 VAL A C 1
ATOM 747 O O . VAL A 1 97 ? 5.993 -0.474 5.256 1.00 85.19 97 VAL A O 1
ATOM 750 N N . LEU A 1 98 ? 4.375 -1.979 5.655 1.00 86.81 98 LEU A N 1
ATOM 751 C CA . LEU A 1 98 ? 4.780 -2.888 4.584 1.00 86.81 98 LEU A CA 1
ATOM 752 C C . LEU A 1 98 ? 4.638 -2.240 3.200 1.00 86.81 98 LEU A C 1
ATOM 754 O O . LEU A 1 98 ? 5.514 -2.423 2.357 1.00 86.81 98 LEU A O 1
ATOM 758 N N . ALA A 1 99 ? 3.589 -1.446 2.975 1.00 86.56 99 ALA A N 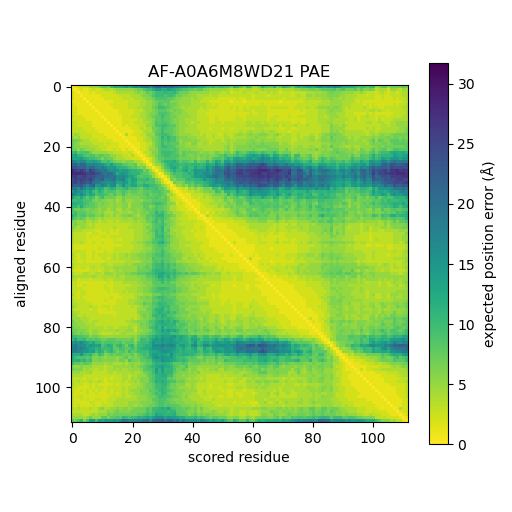1
ATOM 759 C CA . ALA A 1 99 ? 3.402 -0.712 1.726 1.00 86.56 99 ALA A CA 1
ATOM 760 C C . ALA A 1 99 ? 4.505 0.333 1.500 1.00 86.56 99 ALA A C 1
ATOM 762 O O . ALA A 1 99 ? 5.018 0.457 0.386 1.00 86.56 99 ALA A O 1
ATOM 763 N N . VAL A 1 100 ? 4.916 1.050 2.551 1.00 87.62 100 VAL A N 1
ATOM 764 C CA . VAL A 1 100 ? 6.034 2.004 2.497 1.00 87.62 100 VAL A CA 1
ATOM 765 C C . VAL A 1 100 ? 7.335 1.282 2.155 1.00 87.62 100 VAL A C 1
ATOM 767 O O . VAL A 1 100 ? 8.031 1.699 1.233 1.00 87.62 100 VAL A O 1
ATOM 770 N N . ILE A 1 101 ? 7.640 0.171 2.831 1.00 91.38 101 ILE A N 1
ATOM 771 C CA . ILE A 1 101 ? 8.844 -0.627 2.550 1.00 91.38 101 ILE A CA 1
ATOM 772 C C . ILE A 1 101 ? 8.833 -1.126 1.099 1.00 91.38 101 ILE A C 1
ATOM 774 O O . ILE A 1 101 ? 9.820 -0.955 0.385 1.00 91.38 101 ILE A O 1
ATOM 778 N N . ALA A 1 102 ? 7.713 -1.687 0.636 1.00 88.69 102 ALA A N 1
ATOM 779 C CA . ALA A 1 102 ? 7.568 -2.161 -0.739 1.00 88.69 102 ALA A CA 1
ATOM 780 C C . ALA A 1 102 ? 7.740 -1.026 -1.763 1.00 88.69 102 ALA A C 1
ATOM 782 O O . ALA A 1 102 ? 8.392 -1.216 -2.790 1.00 88.69 102 ALA A O 1
ATOM 783 N N . THR A 1 103 ? 7.220 0.166 -1.459 1.00 87.81 103 THR A N 1
ATOM 784 C CA . THR A 1 103 ? 7.379 1.360 -2.301 1.00 87.81 103 THR A CA 1
ATOM 785 C C . THR A 1 103 ? 8.837 1.812 -2.366 1.00 87.81 103 THR A C 1
ATOM 787 O O . THR A 1 103 ? 9.340 2.090 -3.451 1.00 87.81 103 THR A O 1
ATOM 790 N N . LEU A 1 104 ? 9.545 1.843 -1.233 1.00 90.12 104 LEU A N 1
ATOM 791 C CA . LEU A 1 104 ? 10.965 2.207 -1.187 1.00 90.12 104 LEU A CA 1
ATOM 792 C C . LEU A 1 104 ? 11.834 1.209 -1.957 1.00 90.12 104 LEU A C 1
ATOM 794 O O . LEU A 1 104 ? 12.713 1.621 -2.710 1.00 90.12 104 LEU A O 1
ATOM 798 N N . LEU A 1 105 ? 11.562 -0.092 -1.819 1.00 91.19 105 LEU A N 1
ATOM 799 C CA . LEU A 1 105 ? 12.249 -1.130 -2.589 1.00 91.19 105 LEU A CA 1
ATOM 800 C C . LEU A 1 105 ? 11.978 -0.983 -4.089 1.00 91.19 105 LEU A C 1
ATOM 802 O O . LEU A 1 105 ? 12.906 -1.084 -4.885 1.00 91.19 105 LEU A O 1
ATOM 806 N N . PHE A 1 106 ? 10.731 -0.707 -4.479 1.00 91.00 106 PHE A N 1
ATOM 807 C CA . PHE A 1 106 ? 10.377 -0.441 -5.872 1.00 91.00 106 PHE A CA 1
ATOM 808 C C . PHE A 1 106 ? 11.147 0.760 -6.434 1.00 91.00 106 PHE A C 1
ATOM 810 O O . PHE A 1 106 ? 11.779 0.635 -7.481 1.00 91.00 106 PHE A O 1
ATOM 817 N N . ILE A 1 107 ? 11.163 1.887 -5.719 1.00 88.69 107 ILE A N 1
ATOM 818 C CA . ILE A 1 107 ? 11.930 3.074 -6.124 1.00 88.69 107 ILE A CA 1
ATOM 819 C C . ILE A 1 107 ? 13.422 2.734 -6.232 1.00 88.69 107 ILE A C 1
ATOM 821 O O . ILE A 1 107 ? 14.057 3.099 -7.217 1.00 88.69 107 ILE A O 1
ATOM 825 N N . GLY A 1 108 ? 13.969 1.970 -5.282 1.00 88.06 108 GLY A N 1
ATOM 826 C CA . GLY A 1 108 ? 15.346 1.477 -5.347 1.00 88.06 108 GLY A CA 1
ATOM 827 C C . GLY A 1 108 ? 15.631 0.672 -6.619 1.00 88.06 108 GLY A C 1
ATOM 828 O O . GLY A 1 108 ? 16.665 0.878 -7.242 1.00 88.06 108 GLY A O 1
ATOM 829 N N . THR A 1 109 ? 14.693 -0.175 -7.060 1.00 89.62 109 THR A N 1
ATOM 830 C CA . THR A 1 109 ? 14.831 -0.928 -8.324 1.00 89.62 109 THR A CA 1
ATOM 831 C C . THR A 1 109 ? 14.684 -0.088 -9.593 1.00 89.62 109 THR A C 1
ATOM 833 O O . THR A 1 109 ? 14.990 -0.594 -10.665 1.00 89.62 109 THR A O 1
ATOM 836 N N . LEU A 1 110 ? 14.182 1.147 -9.503 1.00 85.62 110 LEU A N 1
ATOM 837 C CA . LEU A 1 110 ? 14.119 2.072 -10.641 1.00 85.62 110 LEU A CA 1
ATOM 838 C C . LEU A 1 110 ? 15.378 2.941 -10.765 1.00 85.62 110 LEU A C 1
ATOM 840 O O . LEU A 1 110 ? 15.640 3.470 -11.841 1.00 85.62 110 LEU A O 1
ATOM 844 N N . LEU A 1 111 ? 16.110 3.136 -9.665 1.00 84.62 111 LEU A N 1
ATOM 845 C CA . LEU A 1 111 ? 17.283 4.013 -9.595 1.00 84.62 111 LEU A CA 1
ATOM 846 C C . LEU A 1 111 ? 18.622 3.279 -9.763 1.00 84.62 111 LEU A C 1
ATOM 848 O O . LEU A 1 111 ? 19.630 3.943 -9.995 1.00 84.62 111 LEU A O 1
ATOM 852 N N . GLY A 1 112 ? 18.643 1.954 -9.592 1.00 71.62 112 GLY A N 1
ATOM 853 C CA . GLY A 1 112 ? 19.821 1.098 -9.780 1.00 71.62 112 GLY A CA 1
ATOM 854 C C . GLY A 1 112 ? 19.771 0.342 -11.094 1.00 71.62 112 GLY A C 1
ATOM 855 O O . GLY A 1 112 ? 20.848 0.209 -11.712 1.00 71.62 112 GLY A O 1
#

Foldseek 3Di:
DLLVLLLLLLLLLLLLLLLLVVVVVCVVPDPDDVVVVVLSVVLNVVSVVLNVVSLVVCCVVHPNVSSVVSNVVSNVVSVVCSVPPPDDSVSSVVSSVSSVVSVVVSVVVVVD

Solvent-accessible surface area (backbone atoms o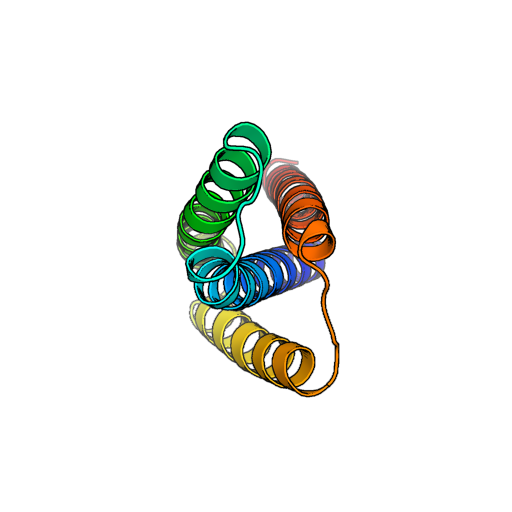nly — not comparable to full-atom values): 5818 Å² total; per-residue (Å²): 110,51,66,61,29,47,48,50,16,50,33,26,20,39,38,12,33,52,42,30,60,53,40,55,67,51,48,80,77,50,98,62,61,68,69,61,51,49,53,49,54,51,52,26,55,48,24,53,53,49,46,52,50,51,42,58,53,28,51,75,74,46,59,78,65,48,36,62,50,47,50,51,52,18,51,54,53,32,53,49,44,63,75,75,45,88,76,53,69,69,51,25,56,53,29,37,55,52,15,52,54,28,43,52,53,24,52,50,62,74,76,110